Protein AF-A0A7S3IKQ3-F1 (afdb_monomer_lite)

Foldseek 3Di:
DVVLPDQPDDLVVLVVVVVVDVVDDDDDPVPSSVVSVVVVVVVVVLVVQLCVQCVVVVHPDRDPLSSLCSLQQDPVNVVCCVVDPVCSNPVNYPPVRGDPVNVVVVVVVVVVVVVVVCVPPDDPPD

Sequence (126 aa):
MEQFKQQKLPLARIKKIMKSDEEVRMISAEAPILFAKACEMFIAEITIKGYYNAEKNERKTLQRKDIATAIARTETYDFLIDTIPRSELLSHVPMETLTPYQNSLIQKSMKYEYTQDYEGQYPDYQ

Radius of gyration: 20.77 Å; chains: 1; bounding box: 74×26×51 Å

pLDDT: mean 84.31, std 14.9, range [42.91, 98.06]

Organism: NCBI:txid197538

Structure (mmCIF, N/CA/C/O backbone):
data_AF-A0A7S3IKQ3-F1
#
_entry.id   AF-A0A7S3IKQ3-F1
#
loop_
_atom_site.group_PDB
_atom_site.id
_atom_site.type_symbol
_atom_site.label_atom_id
_atom_site.label_alt_id
_atom_site.label_comp_id
_atom_site.label_asym_id
_atom_site.label_entity_id
_atom_site.label_seq_id
_atom_site.pdbx_PDB_ins_code
_atom_site.Cartn_x
_atom_site.Cartn_y
_atom_site.Cartn_z
_atom_site.occupancy
_atom_site.B_iso_or_equiv
_atom_site.auth_seq_id
_atom_site.auth_comp_id
_atom_site.auth_asym_id
_atom_site.auth_atom_id
_atom_site.pdbx_PDB_model_num
ATOM 1 N N . MET A 1 1 ? 29.442 -0.806 2.176 1.00 48.34 1 MET A N 1
ATOM 2 C CA . MET A 1 1 ? 28.964 -1.782 1.165 1.00 48.34 1 MET A CA 1
ATOM 3 C C . MET A 1 1 ? 28.427 -3.088 1.765 1.00 48.34 1 MET A C 1
ATOM 5 O O . MET A 1 1 ? 27.599 -3.716 1.124 1.00 48.34 1 MET A O 1
ATOM 9 N N . GLU A 1 2 ? 28.828 -3.499 2.975 1.00 52.19 2 GLU A N 1
ATOM 10 C CA . GLU A 1 2 ? 28.371 -4.756 3.613 1.00 52.19 2 GLU A CA 1
ATOM 11 C C . GLU A 1 2 ? 26.853 -4.825 3.888 1.00 52.19 2 GLU A C 1
ATOM 13 O O . GLU A 1 2 ? 26.260 -5.896 3.803 1.00 52.19 2 GLU A O 1
ATOM 18 N N . GLN A 1 3 ? 26.191 -3.686 4.117 1.00 56.44 3 GLN A N 1
ATOM 19 C CA . GLN A 1 3 ? 24.760 -3.628 4.454 1.00 56.44 3 GLN A CA 1
ATOM 20 C C . GLN A 1 3 ? 23.818 -4.040 3.303 1.00 56.44 3 GLN A C 1
ATOM 22 O O . GLN A 1 3 ? 22.649 -4.326 3.540 1.00 56.44 3 GLN A O 1
ATOM 27 N N . PHE A 1 4 ? 24.313 -4.110 2.061 1.00 57.56 4 PHE A N 1
ATOM 28 C CA . PHE A 1 4 ? 23.510 -4.506 0.897 1.00 57.56 4 PHE A CA 1
ATOM 29 C C . PHE A 1 4 ? 23.544 -6.009 0.600 1.00 57.56 4 PHE A C 1
ATOM 31 O O . PHE A 1 4 ? 22.743 -6.471 -0.212 1.00 57.56 4 PHE A O 1
ATOM 38 N N . LYS A 1 5 ? 24.428 -6.780 1.250 1.00 55.97 5 LYS A N 1
ATOM 39 C CA . LYS A 1 5 ? 24.574 -8.226 1.001 1.00 55.97 5 LYS A CA 1
ATOM 40 C C . LYS A 1 5 ? 23.432 -9.069 1.575 1.00 55.97 5 LYS A C 1
ATOM 42 O O . LYS A 1 5 ? 23.257 -10.204 1.147 1.00 55.97 5 LYS A O 1
ATOM 47 N N . GLN A 1 6 ? 22.642 -8.533 2.505 1.00 63.47 6 GLN A N 1
ATOM 48 C CA . GLN A 1 6 ? 21.577 -9.276 3.178 1.00 63.47 6 GLN A CA 1
ATOM 49 C C . GLN A 1 6 ? 20.203 -8.693 2.831 1.00 63.47 6 GLN A C 1
ATOM 51 O O . GLN A 1 6 ? 19.547 -8.036 3.635 1.00 63.47 6 GLN A O 1
ATOM 56 N N . GLN A 1 7 ? 19.771 -8.912 1.588 1.00 67.19 7 GLN A N 1
ATOM 57 C CA . GLN A 1 7 ? 18.420 -8.549 1.160 1.00 67.19 7 GLN A CA 1
ATOM 58 C C . GLN A 1 7 ? 17.435 -9.613 1.656 1.00 67.19 7 GLN A C 1
ATOM 60 O O . GLN A 1 7 ? 17.495 -10.762 1.224 1.00 67.19 7 GLN A O 1
ATOM 65 N N . LYS A 1 8 ? 16.519 -9.235 2.557 1.00 81.81 8 LYS A N 1
ATOM 66 C CA . LYS A 1 8 ? 15.456 -10.136 3.047 1.00 81.81 8 LYS A CA 1
ATOM 67 C C . LYS A 1 8 ? 14.446 -10.495 1.952 1.00 81.81 8 LYS A C 1
ATOM 69 O O . LYS A 1 8 ? 13.812 -11.543 2.023 1.00 81.81 8 LYS A O 1
ATOM 74 N N . LEU A 1 9 ? 14.291 -9.620 0.954 1.00 92.69 9 LEU A N 1
ATOM 75 C CA . LEU A 1 9 ? 13.366 -9.804 -0.160 1.00 92.69 9 LEU A CA 1
ATOM 76 C C . LEU A 1 9 ? 14.101 -10.292 -1.423 1.00 92.69 9 LEU A C 1
ATOM 78 O O . LEU A 1 9 ? 15.173 -9.780 -1.754 1.00 92.69 9 LEU A O 1
ATOM 82 N N . PRO A 1 10 ? 13.532 -11.258 -2.168 1.00 95.38 10 PRO A N 1
ATOM 83 C CA . PRO A 1 10 ? 14.184 -11.841 -3.336 1.00 95.38 10 PRO A CA 1
ATOM 84 C C . PRO A 1 10 ? 14.211 -10.872 -4.529 1.00 95.38 10 PRO A C 1
ATOM 86 O O . PRO A 1 10 ? 13.185 -10.623 -5.168 1.00 95.38 10 PRO A O 1
ATOM 89 N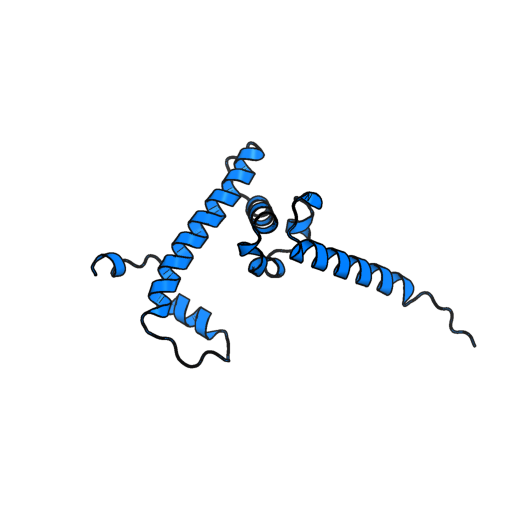 N . LEU A 1 11 ? 15.408 -10.400 -4.899 1.00 95.19 11 LEU A N 1
ATOM 90 C CA . LEU A 1 11 ? 15.614 -9.441 -6.000 1.00 95.19 11 LEU A CA 1
ATOM 91 C C . LEU A 1 11 ? 15.037 -9.918 -7.341 1.00 95.19 11 LEU A C 1
ATOM 93 O O . LEU A 1 11 ? 14.470 -9.128 -8.092 1.00 95.19 11 LEU A O 1
ATOM 97 N N . ALA A 1 12 ? 15.128 -11.219 -7.634 1.00 96.12 12 ALA A N 1
ATOM 98 C CA . ALA A 1 12 ? 14.566 -11.796 -8.856 1.00 96.12 12 ALA A CA 1
ATOM 99 C C . ALA A 1 12 ? 13.035 -11.644 -8.925 1.00 96.12 12 ALA A C 1
ATOM 101 O O . ALA A 1 12 ? 12.487 -11.383 -9.996 1.00 96.12 12 ALA A O 1
ATOM 102 N N . ARG A 1 13 ? 12.336 -11.761 -7.786 1.00 97.75 13 ARG A N 1
ATOM 103 C CA . ARG A 1 13 ? 10.880 -11.573 -7.722 1.00 97.75 13 ARG A CA 1
ATOM 104 C C . ARG A 1 13 ? 10.512 -10.102 -7.877 1.00 97.75 13 ARG A C 1
ATOM 106 O O . ARG A 1 13 ? 9.584 -9.813 -8.623 1.00 97.75 13 ARG A O 1
ATOM 113 N N . ILE A 1 14 ? 11.259 -9.204 -7.235 1.00 97.50 14 ILE A N 1
ATOM 114 C CA . ILE A 1 14 ? 11.087 -7.751 -7.384 1.00 97.50 14 ILE A CA 1
ATOM 115 C C . ILE A 1 14 ? 11.231 -7.369 -8.858 1.00 97.50 14 ILE A C 1
ATOM 117 O O . ILE A 1 14 ? 10.319 -6.789 -9.437 1.00 97.50 14 ILE A O 1
ATOM 121 N N . LYS A 1 15 ? 12.316 -7.807 -9.508 1.00 97.06 15 LYS A N 1
ATOM 122 C CA . LYS A 1 15 ? 12.541 -7.572 -10.939 1.00 97.06 15 LYS A CA 1
ATOM 123 C C . LYS A 1 15 ? 11.411 -8.138 -11.807 1.00 97.06 15 LYS A C 1
ATOM 125 O O . LYS A 1 15 ? 11.016 -7.489 -12.768 1.00 97.06 15 LYS A O 1
ATOM 130 N N . LYS A 1 16 ? 10.873 -9.319 -11.476 1.00 97.69 16 LYS A N 1
ATOM 131 C CA . LYS A 1 16 ? 9.735 -9.916 -12.197 1.00 97.69 16 LYS A CA 1
ATOM 132 C C . LYS A 1 16 ? 8.458 -9.079 -12.066 1.00 97.69 16 LYS A C 1
ATOM 134 O O . LYS A 1 16 ? 7.759 -8.928 -13.057 1.00 97.69 16 LYS A O 1
ATOM 139 N N . ILE A 1 17 ? 8.171 -8.531 -10.884 1.00 98.00 17 ILE A N 1
ATOM 140 C CA . ILE A 1 17 ? 7.023 -7.635 -10.669 1.00 98.00 17 ILE A CA 1
ATOM 141 C C . ILE A 1 17 ? 7.216 -6.336 -11.456 1.00 98.00 17 ILE A C 1
ATOM 143 O O . ILE A 1 17 ? 6.320 -5.942 -12.189 1.00 98.00 17 ILE A O 1
ATOM 147 N N . MET A 1 18 ? 8.405 -5.727 -11.404 1.00 97.94 18 MET A N 1
ATOM 148 C CA . MET A 1 18 ? 8.719 -4.533 -12.204 1.00 97.94 18 MET A CA 1
ATOM 149 C C . MET A 1 18 ? 8.549 -4.771 -13.716 1.00 97.94 18 MET A C 1
ATOM 151 O O . MET A 1 18 ? 8.205 -3.857 -14.446 1.00 97.94 18 MET A O 1
ATOM 155 N N . LYS A 1 19 ? 8.795 -6.000 -14.185 1.00 97.38 19 LYS A N 1
ATOM 156 C CA . LYS A 1 19 ? 8.629 -6.435 -15.581 1.00 97.38 19 LYS A CA 1
ATOM 157 C C . LYS A 1 19 ? 7.215 -6.876 -15.961 1.00 97.38 19 LYS A C 1
ATOM 159 O O . LYS A 1 19 ? 7.028 -7.319 -17.089 1.00 97.38 19 LYS A O 1
ATOM 164 N N . SER A 1 20 ? 6.261 -6.831 -15.032 1.00 97.19 20 SER A N 1
ATOM 165 C CA . SER A 1 20 ? 4.855 -7.103 -15.361 1.00 97.19 20 SER A CA 1
ATOM 166 C C . SER A 1 20 ? 4.222 -5.980 -16.181 1.00 97.19 20 SER A C 1
ATOM 168 O O . SER A 1 20 ? 3.247 -6.226 -16.878 1.00 97.19 20 SER A O 1
ATOM 170 N N . ASP A 1 21 ? 4.813 -4.788 -16.132 1.00 96.75 21 ASP A N 1
ATOM 171 C CA . ASP A 1 21 ? 4.506 -3.679 -17.021 1.00 96.75 21 ASP A CA 1
ATOM 172 C C . ASP A 1 21 ? 5.247 -3.861 -18.360 1.00 96.75 21 ASP A C 1
ATOM 174 O O . ASP A 1 21 ? 6.482 -3.957 -18.399 1.00 96.75 21 ASP A O 1
ATOM 178 N N . GLU A 1 22 ? 4.483 -3.938 -19.455 1.00 95.75 22 GLU A N 1
ATOM 179 C CA . GLU A 1 22 ? 4.984 -4.176 -20.814 1.00 95.75 22 GLU A CA 1
ATOM 180 C C . GLU A 1 22 ? 5.890 -3.044 -21.324 1.00 95.75 22 GLU A C 1
ATOM 182 O O . GLU A 1 22 ? 6.776 -3.281 -22.152 1.00 95.75 22 GLU A O 1
ATOM 187 N N . GLU A 1 23 ? 5.736 -1.826 -20.797 1.00 97.25 23 GLU A N 1
ATOM 188 C CA . GLU A 1 23 ? 6.544 -0.671 -21.195 1.00 97.25 23 GLU A CA 1
ATOM 189 C C . GLU A 1 23 ? 7.964 -0.720 -20.592 1.00 97.25 23 GLU A C 1
ATOM 191 O O . GLU A 1 23 ? 8.903 -0.086 -21.092 1.00 97.25 23 GLU A O 1
ATOM 196 N N . VAL A 1 24 ? 8.186 -1.544 -19.560 1.00 96.38 24 VAL A N 1
ATOM 197 C CA . VAL A 1 24 ? 9.473 -1.645 -18.861 1.00 96.38 24 VAL A CA 1
ATOM 198 C C . VAL A 1 24 ? 10.440 -2.571 -19.607 1.00 96.38 24 VAL A C 1
ATOM 200 O O . VAL A 1 24 ? 10.444 -3.795 -19.454 1.00 96.38 24 VAL A O 1
ATOM 203 N N . ARG A 1 25 ? 11.375 -1.994 -20.374 1.00 93.56 25 ARG A N 1
ATOM 204 C CA . ARG A 1 25 ? 12.358 -2.753 -21.185 1.00 93.56 25 ARG A CA 1
ATOM 205 C C . ARG A 1 25 ? 13.638 -3.161 -20.463 1.00 93.56 25 ARG A C 1
ATOM 207 O O . ARG A 1 25 ? 14.035 -4.322 -20.533 1.00 93.56 25 ARG A O 1
ATOM 214 N N . MET A 1 26 ? 14.302 -2.254 -19.761 1.00 96.31 26 MET A N 1
ATOM 215 C CA . MET A 1 26 ? 15.541 -2.550 -19.034 1.00 96.31 26 MET A CA 1
ATOM 216 C C . MET A 1 26 ? 15.421 -2.060 -17.599 1.00 96.31 26 MET A C 1
ATOM 218 O O . MET A 1 26 ? 14.752 -1.070 -17.331 1.00 96.31 26 MET A O 1
ATOM 222 N N . ILE A 1 27 ? 16.055 -2.778 -16.674 1.00 96.44 27 ILE A N 1
ATOM 223 C CA . ILE A 1 27 ? 16.058 -2.446 -15.249 1.00 96.44 27 ILE A CA 1
ATOM 224 C C . ILE A 1 27 ? 17.510 -2.468 -14.788 1.00 96.44 27 ILE A C 1
ATOM 226 O O . ILE A 1 27 ? 18.170 -3.504 -14.914 1.00 96.44 27 ILE A O 1
ATOM 230 N N . SER A 1 28 ? 17.988 -1.335 -14.267 1.00 97.56 28 SER A N 1
ATOM 231 C CA . SER A 1 28 ? 19.310 -1.229 -13.639 1.00 97.56 28 SER A CA 1
ATOM 232 C C . SER A 1 28 ? 19.448 -2.239 -12.498 1.00 97.56 28 SER A C 1
ATOM 234 O O . SER A 1 28 ? 18.482 -2.508 -11.785 1.00 97.56 28 SER A O 1
ATOM 236 N N . ALA A 1 29 ? 20.651 -2.777 -12.290 1.00 93.94 29 ALA A N 1
ATOM 237 C CA . ALA A 1 29 ? 20.924 -3.706 -11.194 1.00 93.94 29 ALA A CA 1
ATOM 238 C C . ALA A 1 29 ? 20.660 -3.087 -9.805 1.00 93.94 29 AL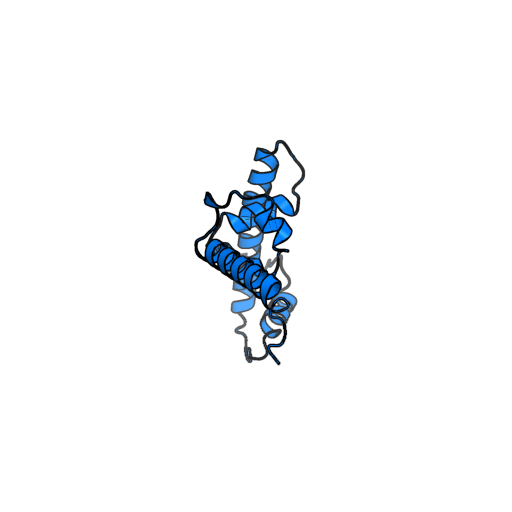A A C 1
ATOM 240 O O . ALA A 1 29 ? 20.312 -3.810 -8.873 1.00 93.94 29 ALA A O 1
ATOM 241 N N . GLU A 1 30 ? 20.767 -1.762 -9.680 1.00 95.19 30 GLU A N 1
ATOM 242 C CA . GLU A 1 30 ? 20.553 -1.031 -8.425 1.00 95.19 30 GLU A CA 1
ATOM 243 C C . GLU A 1 30 ? 19.068 -0.886 -8.065 1.00 95.19 30 GLU A C 1
ATOM 245 O O . GLU A 1 30 ? 18.714 -0.871 -6.886 1.00 95.19 30 GLU A O 1
ATOM 250 N N . ALA A 1 31 ? 18.173 -0.835 -9.058 1.00 96.75 31 ALA A N 1
ATOM 251 C CA . ALA A 1 31 ? 16.757 -0.569 -8.815 1.00 96.75 31 ALA A CA 1
ATOM 252 C C . ALA A 1 31 ? 16.071 -1.668 -7.971 1.00 96.75 31 ALA A C 1
ATOM 254 O O . ALA A 1 31 ? 15.424 -1.321 -6.983 1.00 96.75 31 ALA A O 1
ATOM 255 N N . PRO A 1 32 ? 16.247 -2.983 -8.238 1.00 96.25 32 PRO A N 1
ATOM 256 C CA . PRO A 1 32 ? 15.717 -4.030 -7.364 1.00 96.25 32 PRO A CA 1
ATOM 257 C C . PRO A 1 32 ? 16.260 -3.977 -5.929 1.00 96.25 32 PRO A C 1
ATOM 259 O O . PRO A 1 32 ? 15.546 -4.354 -5.003 1.00 96.25 32 PRO A O 1
ATOM 262 N N . ILE A 1 33 ? 17.500 -3.515 -5.734 1.00 94.69 33 ILE A N 1
ATOM 263 C CA . ILE A 1 33 ? 18.126 -3.390 -4.407 1.00 94.69 33 ILE A CA 1
ATOM 264 C C . ILE A 1 33 ? 17.453 -2.260 -3.619 1.00 94.69 33 ILE A C 1
ATOM 266 O O . ILE A 1 33 ? 17.094 -2.443 -2.457 1.00 94.69 33 ILE A O 1
ATOM 270 N N . LEU A 1 34 ? 17.223 -1.111 -4.264 1.00 96.06 34 LEU A N 1
ATOM 271 C CA . LEU A 1 34 ? 16.483 0.001 -3.665 1.00 96.06 34 LEU A CA 1
ATOM 272 C C . LEU A 1 34 ? 15.038 -0.393 -3.351 1.00 96.06 34 LEU A C 1
ATOM 274 O O . LEU A 1 34 ? 14.572 -0.145 -2.240 1.00 96.06 34 LEU A O 1
ATOM 278 N N . PHE A 1 35 ? 14.358 -1.077 -4.276 1.00 96.69 35 PHE A N 1
ATOM 279 C CA . PHE A 1 35 ? 13.004 -1.580 -4.041 1.00 96.69 35 PHE A CA 1
ATOM 280 C C . PHE A 1 35 ? 12.944 -2.570 -2.882 1.00 96.69 35 PHE A C 1
ATOM 282 O O . PHE A 1 35 ? 12.019 -2.492 -2.086 1.00 96.69 35 PHE A O 1
ATOM 289 N N . ALA A 1 36 ? 13.927 -3.460 -2.725 1.00 96.19 36 ALA A N 1
ATOM 290 C CA . ALA A 1 36 ? 13.954 -4.376 -1.587 1.00 96.19 36 ALA A CA 1
ATOM 291 C C . ALA A 1 36 ? 13.949 -3.616 -0.252 1.00 96.19 36 ALA A C 1
ATOM 293 O O . ALA A 1 36 ? 13.188 -3.967 0.655 1.00 96.19 36 ALA A O 1
ATOM 294 N N . LYS A 1 37 ? 14.733 -2.535 -0.147 1.00 94.56 37 LYS A N 1
ATOM 295 C CA . LYS A 1 37 ? 14.753 -1.708 1.063 1.00 94.56 37 LYS A CA 1
ATOM 296 C C . LYS A 1 37 ? 13.485 -0.870 1.228 1.00 94.56 37 LYS A C 1
ATOM 298 O O . LYS A 1 37 ? 12.946 -0.807 2.331 1.00 94.56 37 LYS A O 1
ATOM 303 N N . ALA A 1 38 ? 12.993 -0.271 0.146 1.00 96.12 38 ALA A N 1
ATOM 304 C CA . ALA A 1 38 ? 11.760 0.509 0.157 1.00 96.12 38 ALA A CA 1
ATOM 305 C C . ALA A 1 38 ? 10.555 -0.354 0.557 1.00 96.12 38 ALA A C 1
ATOM 307 O O . ALA A 1 38 ? 9.774 0.050 1.409 1.00 96.12 38 ALA A O 1
ATOM 308 N N . CYS A 1 39 ? 10.444 -1.575 0.026 1.00 96.75 39 CYS A N 1
ATOM 309 C CA . CYS A 1 39 ? 9.409 -2.530 0.407 1.00 96.75 39 CYS A CA 1
ATOM 310 C C . CYS A 1 39 ? 9.520 -2.947 1.879 1.00 96.75 39 CYS A C 1
ATOM 312 O O . CYS A 1 39 ? 8.493 -3.056 2.540 1.00 96.75 39 CYS A O 1
ATOM 314 N N . GLU A 1 40 ? 10.729 -3.149 2.420 1.00 95.44 40 GLU A N 1
ATOM 315 C CA . GLU A 1 40 ? 10.902 -3.418 3.857 1.00 95.44 40 GLU A CA 1
ATOM 316 C C . GLU A 1 40 ? 10.352 -2.262 4.709 1.00 95.44 40 GLU A C 1
ATOM 318 O O . GLU A 1 40 ? 9.598 -2.496 5.653 1.00 95.44 40 GLU A O 1
ATOM 323 N N . MET A 1 41 ? 10.691 -1.018 4.354 1.00 96.19 41 MET A N 1
ATOM 324 C CA . MET A 1 41 ? 10.218 0.175 5.065 1.00 96.19 41 MET A CA 1
ATOM 325 C C . MET A 1 41 ? 8.705 0.359 4.925 1.00 96.19 41 MET A C 1
ATOM 327 O O . MET A 1 41 ? 8.027 0.583 5.923 1.00 96.19 41 MET A O 1
ATOM 331 N N . PHE A 1 42 ? 8.175 0.194 3.715 1.00 97.19 42 PHE A N 1
ATOM 332 C CA . PHE A 1 42 ? 6.750 0.304 3.421 1.00 97.19 42 PHE A CA 1
ATOM 333 C C . PHE A 1 42 ? 5.926 -0.724 4.208 1.00 97.19 42 PHE A C 1
ATOM 335 O O . PHE A 1 42 ? 4.943 -0.359 4.848 1.00 97.19 42 PHE A O 1
ATOM 342 N N . ILE A 1 43 ? 6.355 -1.994 4.226 1.00 97.06 43 ILE A N 1
ATOM 343 C CA . ILE A 1 43 ? 5.683 -3.053 4.992 1.00 97.06 43 ILE A CA 1
ATOM 344 C C . ILE A 1 43 ? 5.698 -2.724 6.487 1.00 97.06 43 ILE A C 1
ATOM 346 O O . ILE A 1 43 ? 4.667 -2.863 7.144 1.00 97.06 43 ILE A O 1
ATOM 350 N N . ALA A 1 44 ? 6.831 -2.279 7.036 1.00 97.06 44 ALA A N 1
ATOM 351 C CA . ALA A 1 44 ? 6.916 -1.915 8.448 1.00 97.06 44 ALA A CA 1
ATOM 352 C C . ALA A 1 44 ? 5.978 -0.744 8.786 1.00 97.06 44 ALA A C 1
ATOM 354 O O . ALA A 1 44 ? 5.214 -0.826 9.746 1.00 97.06 44 ALA A O 1
ATOM 355 N N . GLU A 1 45 ? 5.989 0.313 7.973 1.00 97.56 45 GLU A N 1
ATOM 356 C CA . GLU A 1 45 ? 5.183 1.512 8.201 1.00 97.56 45 GLU A CA 1
ATOM 357 C C . GLU A 1 45 ? 3.678 1.215 8.149 1.00 97.56 45 GLU A C 1
ATOM 359 O O . GLU A 1 45 ? 2.954 1.527 9.101 1.00 97.56 45 GLU A O 1
ATOM 364 N N . ILE A 1 46 ? 3.200 0.560 7.082 1.00 96.88 46 ILE A N 1
ATOM 365 C CA . ILE A 1 46 ? 1.773 0.248 6.937 1.00 96.88 46 ILE A CA 1
ATOM 366 C C . ILE A 1 46 ? 1.302 -0.741 8.011 1.00 96.88 46 ILE A C 1
ATOM 368 O O . ILE A 1 46 ? 0.180 -0.625 8.503 1.00 96.88 46 ILE A O 1
ATOM 372 N N . THR A 1 47 ? 2.171 -1.665 8.440 1.00 98.00 47 THR A N 1
ATOM 373 C CA . THR A 1 47 ? 1.874 -2.599 9.536 1.00 98.00 47 THR A CA 1
ATOM 374 C C . THR A 1 47 ? 1.717 -1.862 10.861 1.00 98.00 47 THR A C 1
ATOM 376 O O . THR A 1 47 ? 0.758 -2.128 11.579 1.00 98.00 47 THR A O 1
ATOM 379 N N . ILE A 1 48 ? 2.602 -0.911 11.179 1.00 98.06 48 ILE A N 1
ATOM 380 C CA . ILE A 1 48 ? 2.514 -0.108 12.410 1.00 98.06 48 ILE A CA 1
ATOM 381 C C . ILE A 1 48 ? 1.243 0.752 12.401 1.00 98.06 48 ILE A C 1
ATOM 383 O O . ILE A 1 48 ? 0.487 0.740 13.372 1.00 98.06 48 ILE A O 1
ATOM 387 N N . LYS A 1 49 ? 0.956 1.448 11.293 1.00 96.69 49 LYS A N 1
ATOM 388 C CA . LYS A 1 49 ? -0.267 2.259 11.144 1.00 96.69 49 LYS A CA 1
ATOM 389 C C . LYS A 1 49 ? -1.539 1.410 11.239 1.00 96.69 49 LYS A C 1
ATOM 391 O O . LYS A 1 49 ? -2.511 1.826 11.865 1.00 96.69 49 LYS A O 1
ATOM 396 N N . GLY A 1 50 ? -1.537 0.220 10.639 1.00 96.38 50 GLY A N 1
ATOM 397 C CA . GLY A 1 50 ? -2.622 -0.748 10.780 1.00 96.38 50 GLY A CA 1
ATOM 398 C C . GLY A 1 50 ? -2.778 -1.217 12.222 1.00 96.38 50 GLY A C 1
ATOM 399 O O . GLY A 1 50 ? -3.871 -1.180 12.775 1.00 96.38 50 GLY A O 1
ATOM 400 N N . TYR A 1 51 ? -1.684 -1.599 12.875 1.00 97.88 51 TYR A N 1
ATOM 401 C CA . TYR A 1 51 ? -1.726 -2.087 14.249 1.00 97.88 51 TYR A CA 1
ATOM 402 C C . TYR A 1 51 ? -2.236 -1.024 15.229 1.00 97.88 51 TYR A C 1
ATOM 404 O O . TYR A 1 51 ? -3.058 -1.344 16.080 1.00 97.88 51 TYR A O 1
ATOM 412 N N . TYR A 1 52 ? -1.896 0.251 15.022 1.00 97.00 52 TYR A N 1
ATOM 413 C CA . TYR A 1 52 ? -2.484 1.363 15.773 1.00 97.00 52 TYR A CA 1
ATOM 414 C C . TYR A 1 52 ? -4.025 1.387 15.695 1.00 97.00 52 TYR A C 1
ATOM 416 O O . TYR A 1 52 ? -4.703 1.650 16.689 1.00 97.00 52 TYR A O 1
ATOM 424 N N . ASN A 1 53 ? -4.613 1.058 14.537 1.00 94.50 53 ASN A N 1
ATOM 425 C CA . ASN A 1 53 ? -6.070 0.934 14.410 1.00 94.50 53 ASN A CA 1
ATOM 426 C C . ASN A 1 53 ? -6.616 -0.305 15.138 1.00 94.50 53 ASN A C 1
ATOM 428 O O . ASN A 1 53 ? -7.718 -0.241 15.684 1.00 94.50 53 ASN A O 1
ATOM 432 N N . ALA A 1 54 ? -5.871 -1.413 15.180 1.00 96.56 54 ALA A N 1
ATOM 433 C CA . ALA A 1 54 ? -6.251 -2.578 15.977 1.00 96.56 54 ALA A CA 1
ATOM 434 C C . ALA A 1 54 ? -6.271 -2.234 17.476 1.00 96.56 54 ALA A C 1
ATOM 436 O O . ALA A 1 54 ? -7.278 -2.485 18.140 1.00 96.56 54 ALA A O 1
ATOM 437 N N . GLU A 1 55 ? -5.225 -1.565 17.972 1.00 97.38 55 GLU A N 1
ATOM 438 C CA . GLU A 1 55 ? -5.108 -1.121 19.366 1.00 97.38 55 GLU A CA 1
ATOM 439 C C . GLU A 1 55 ? -6.192 -0.114 19.756 1.00 97.38 55 GLU A C 1
ATOM 441 O O . GLU A 1 55 ? -6.801 -0.257 20.813 1.00 97.38 55 GLU A O 1
ATOM 446 N N . LYS A 1 56 ? -6.514 0.851 18.880 1.00 94.50 56 LYS A N 1
ATOM 447 C CA . LYS A 1 56 ? -7.620 1.804 19.095 1.00 94.50 56 LYS A CA 1
ATOM 448 C C . LYS A 1 56 ? -8.978 1.110 19.278 1.00 94.50 56 LYS A C 1
ATOM 450 O O . LYS A 1 56 ? -9.880 1.679 19.881 1.00 94.50 56 LYS A O 1
ATOM 455 N N . ASN A 1 57 ? -9.123 -0.103 18.750 1.00 94.06 57 ASN A N 1
ATOM 456 C CA . ASN A 1 57 ? -10.312 -0.941 18.890 1.00 94.06 57 ASN A CA 1
ATOM 457 C C . ASN A 1 57 ? -10.121 -2.066 19.924 1.00 94.06 57 ASN A C 1
ATOM 459 O O . ASN A 1 57 ? -10.804 -3.085 19.830 1.00 94.06 57 ASN A O 1
ATOM 463 N N . GLU A 1 58 ? -9.160 -1.924 20.842 1.00 97.00 58 GLU A N 1
ATOM 464 C CA . GLU A 1 58 ? -8.872 -2.870 21.931 1.00 97.00 58 GLU A CA 1
ATOM 465 C C . GLU A 1 58 ? -8.545 -4.298 21.455 1.00 97.00 58 GLU A C 1
ATOM 467 O O . GLU A 1 58 ? -8.731 -5.287 22.166 1.00 97.00 58 GLU A O 1
ATOM 472 N N . ARG A 1 59 ? -8.023 -4.432 20.231 1.00 97.56 59 ARG A N 1
ATOM 473 C CA . ARG A 1 59 ? -7.632 -5.717 19.642 1.00 97.56 59 ARG A CA 1
ATOM 474 C C . ARG A 1 59 ? -6.120 -5.848 19.570 1.00 97.56 59 ARG A C 1
ATOM 476 O O . ARG A 1 59 ? -5.419 -4.932 19.163 1.00 97.56 59 ARG A O 1
ATOM 483 N N . LYS A 1 60 ? -5.633 -7.056 19.864 1.00 97.31 60 LYS A N 1
ATOM 484 C CA . LYS A 1 60 ? -4.221 -7.454 19.691 1.00 97.31 60 LYS A CA 1
ATOM 485 C C . LYS A 1 60 ? -3.956 -8.204 18.382 1.00 97.31 60 LYS A C 1
ATOM 487 O O . LYS A 1 60 ? -2.823 -8.565 18.087 1.00 97.31 60 LYS A O 1
ATOM 492 N N . THR A 1 61 ? -5.004 -8.460 17.602 1.00 97.69 61 THR A N 1
ATOM 493 C CA . THR A 1 61 ? -4.919 -9.131 16.302 1.00 97.69 61 THR A CA 1
ATOM 494 C C . THR A 1 61 ? -5.161 -8.114 15.197 1.00 97.69 61 THR A C 1
ATOM 496 O O . THR A 1 61 ? -6.249 -7.536 15.114 1.00 97.69 61 THR A O 1
ATOM 499 N N . LEU A 1 62 ? -4.151 -7.924 14.348 1.00 97.62 62 LEU A N 1
ATOM 500 C CA . LEU A 1 62 ? -4.235 -7.099 13.148 1.00 97.62 62 LEU A CA 1
ATOM 501 C C . LEU A 1 62 ? -5.182 -7.748 12.130 1.00 97.62 62 LEU A C 1
ATOM 503 O O . LEU A 1 62 ? -5.039 -8.926 11.805 1.00 97.62 62 LEU A O 1
ATOM 507 N N . GLN A 1 63 ? -6.146 -6.983 11.625 1.00 94.38 63 GLN A N 1
ATOM 508 C CA . GLN A 1 63 ? -7.122 -7.430 10.634 1.00 94.38 63 GLN A CA 1
ATOM 509 C C . GLN A 1 63 ? -7.031 -6.591 9.359 1.00 94.38 63 GLN A C 1
ATOM 511 O O . GLN A 1 63 ? -6.532 -5.468 9.356 1.00 94.38 63 GLN A O 1
ATOM 516 N N . ARG A 1 64 ? -7.587 -7.109 8.260 1.00 91.50 64 ARG A N 1
ATOM 517 C CA . ARG A 1 64 ? -7.614 -6.409 6.966 1.00 91.50 64 ARG A CA 1
ATOM 518 C C . ARG A 1 64 ? -8.237 -5.008 7.056 1.00 91.50 64 ARG A C 1
ATOM 520 O O . ARG A 1 64 ? -7.673 -4.061 6.519 1.00 91.50 64 ARG A O 1
ATOM 527 N N . LYS A 1 65 ? -9.328 -4.858 7.818 1.00 90.50 65 LYS A N 1
ATOM 528 C CA . LYS A 1 65 ? -10.003 -3.567 8.052 1.00 90.50 65 LYS A CA 1
ATOM 529 C C . LYS A 1 65 ? -9.105 -2.503 8.693 1.00 90.50 65 LYS A C 1
ATOM 531 O O . LYS A 1 65 ? -9.293 -1.311 8.462 1.00 90.50 65 LYS A O 1
ATOM 536 N N . ASP A 1 66 ? -8.115 -2.920 9.478 1.00 93.31 66 ASP A N 1
ATOM 537 C CA . ASP A 1 66 ? -7.178 -2.004 10.127 1.00 93.31 66 ASP A CA 1
ATOM 538 C C . ASP A 1 66 ? -6.204 -1.396 9.117 1.00 93.31 66 ASP A C 1
ATOM 540 O O . ASP A 1 66 ? -5.894 -0.205 9.184 1.00 93.31 66 ASP A O 1
ATOM 544 N N . ILE A 1 67 ? -5.774 -2.211 8.149 1.00 93.88 67 ILE A N 1
ATOM 545 C CA . ILE A 1 67 ? -4.960 -1.778 7.012 1.00 93.88 67 ILE A CA 1
ATOM 546 C C . ILE A 1 67 ? -5.786 -0.891 6.080 1.00 93.88 67 ILE A C 1
ATOM 548 O O . ILE A 1 67 ? -5.318 0.179 5.707 1.00 93.88 67 ILE A O 1
ATOM 552 N N . ALA A 1 68 ? -7.031 -1.271 5.776 1.00 91.44 68 ALA A N 1
ATOM 553 C CA . ALA A 1 68 ? -7.942 -0.443 4.981 1.00 91.44 68 ALA A CA 1
ATOM 554 C C . ALA A 1 68 ? -8.128 0.953 5.608 1.00 91.44 68 ALA A C 1
ATOM 556 O O . ALA A 1 68 ? -7.992 1.967 4.929 1.00 91.44 68 ALA A O 1
ATOM 557 N N . THR A 1 69 ? -8.316 1.014 6.929 1.00 90.00 69 THR A N 1
ATOM 558 C CA . THR A 1 69 ? -8.406 2.278 7.680 1.00 90.00 69 THR A CA 1
ATOM 559 C C . THR A 1 69 ? -7.100 3.082 7.623 1.00 90.00 69 THR A C 1
ATOM 561 O O . THR A 1 69 ? -7.128 4.307 7.519 1.00 90.00 69 THR A O 1
ATOM 564 N N . ALA A 1 70 ? -5.939 2.423 7.700 1.00 92.56 70 ALA A N 1
ATOM 565 C CA . ALA A 1 70 ? -4.638 3.088 7.610 1.00 92.56 70 ALA A CA 1
ATOM 566 C C . ALA A 1 70 ? -4.378 3.692 6.220 1.00 92.56 70 ALA A C 1
ATOM 568 O O . ALA A 1 70 ? -3.839 4.797 6.136 1.00 92.56 70 ALA A O 1
ATOM 569 N N . ILE A 1 71 ? -4.787 2.984 5.161 1.00 91.69 71 ILE A N 1
ATOM 570 C CA . ILE A 1 71 ? -4.743 3.449 3.768 1.00 91.69 71 ILE A CA 1
ATOM 571 C C . ILE A 1 71 ? -5.646 4.664 3.598 1.00 91.69 71 ILE A C 1
ATOM 573 O O . ILE A 1 71 ? -5.176 5.711 3.173 1.00 91.69 71 ILE A O 1
ATOM 577 N N . ALA A 1 72 ? -6.905 4.563 4.029 1.00 88.25 72 ALA A N 1
ATOM 578 C CA . ALA A 1 72 ? -7.868 5.649 3.890 1.00 88.25 72 ALA A CA 1
ATOM 579 C C . ALA A 1 72 ? -7.396 6.961 4.549 1.00 88.25 72 ALA A C 1
ATOM 581 O O . ALA A 1 72 ? -7.603 8.042 4.015 1.00 88.25 72 ALA A O 1
ATOM 582 N N . ARG A 1 73 ? -6.696 6.869 5.687 1.00 87.69 73 ARG A N 1
ATOM 583 C CA . ARG A 1 73 ? -6.195 8.035 6.435 1.00 87.69 73 ARG A CA 1
ATOM 584 C C . ARG A 1 73 ? -4.840 8.575 5.965 1.00 87.69 73 ARG A C 1
ATOM 586 O O . ARG A 1 73 ? -4.349 9.534 6.556 1.00 87.69 73 ARG A O 1
ATOM 593 N N . THR A 1 74 ? -4.192 7.947 4.984 1.00 90.31 74 THR A N 1
ATOM 594 C CA . THR A 1 74 ? -2.834 8.311 4.556 1.00 90.31 74 THR A CA 1
ATOM 595 C C . THR A 1 74 ? -2.815 8.580 3.054 1.00 90.31 74 THR A C 1
ATOM 597 O O . THR A 1 74 ? -2.816 7.647 2.263 1.00 90.31 74 THR A O 1
ATOM 600 N N . GLU A 1 75 ? -2.715 9.850 2.659 1.00 90.94 75 GLU A N 1
ATOM 601 C CA . GLU A 1 75 ? -2.727 10.280 1.247 1.00 90.94 75 GLU A CA 1
ATOM 602 C C . GLU A 1 75 ? -1.666 9.589 0.379 1.00 90.94 75 GLU A C 1
ATOM 604 O O . GLU A 1 75 ? -1.940 9.175 -0.744 1.00 90.94 75 GLU A O 1
ATOM 609 N N . THR A 1 76 ? -0.464 9.357 0.913 1.00 93.44 76 THR A N 1
ATOM 610 C CA . THR A 1 76 ? 0.608 8.661 0.181 1.00 93.44 76 THR A CA 1
ATOM 611 C C . THR A 1 76 ? 0.285 7.196 -0.142 1.00 93.44 76 THR A C 1
ATOM 613 O O . THR A 1 76 ? 1.011 6.573 -0.915 1.00 93.44 76 THR A O 1
ATOM 616 N N . TYR A 1 77 ? -0.789 6.636 0.424 1.00 93.56 77 TYR A N 1
ATOM 617 C CA . TYR A 1 77 ? -1.270 5.278 0.167 1.00 93.56 77 TYR A CA 1
ATOM 618 C C . TYR A 1 77 ? -2.454 5.223 -0.808 1.00 93.56 77 TYR A C 1
ATOM 620 O O . TYR A 1 77 ? -2.960 4.131 -1.066 1.00 93.56 77 TYR A O 1
ATOM 628 N N . ASP A 1 78 ? -2.856 6.344 -1.417 1.00 90.50 78 ASP A N 1
ATOM 629 C CA . ASP A 1 78 ? -3.980 6.385 -2.364 1.00 90.50 78 ASP A CA 1
ATOM 630 C C . ASP A 1 78 ? -3.776 5.472 -3.590 1.00 90.50 78 ASP A C 1
ATOM 632 O O . ASP A 1 78 ? -4.743 4.967 -4.158 1.00 90.50 78 ASP A O 1
ATOM 636 N N . PHE A 1 79 ? -2.528 5.130 -3.932 1.00 92.81 79 PHE A N 1
ATOM 637 C CA . PHE A 1 79 ? -2.219 4.139 -4.973 1.00 92.81 79 PHE A CA 1
ATOM 638 C C . PHE A 1 79 ? -2.758 2.720 -4.677 1.00 92.81 79 PHE A C 1
ATOM 640 O O . PHE A 1 79 ? -2.762 1.869 -5.563 1.00 92.81 79 PHE A O 1
ATOM 647 N N . LEU A 1 80 ? -3.204 2.443 -3.444 1.00 92.00 80 LEU A N 1
ATOM 648 C CA . LEU A 1 80 ? -3.743 1.146 -3.017 1.00 92.00 80 LEU A CA 1
ATOM 649 C C . LEU A 1 80 ? -5.272 1.066 -3.075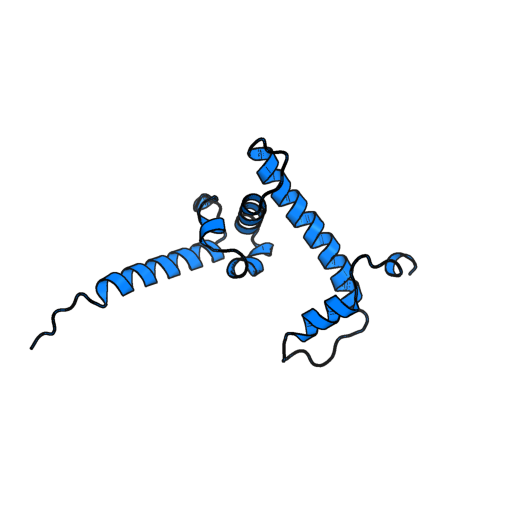 1.00 92.00 80 LEU A C 1
ATOM 651 O O . LEU A 1 80 ? -5.822 -0.011 -2.831 1.00 92.00 80 LEU A O 1
ATOM 655 N N . ILE A 1 81 ? -5.968 2.165 -3.379 1.00 86.19 81 ILE A N 1
ATOM 656 C CA . ILE A 1 81 ? -7.437 2.228 -3.324 1.00 86.19 81 ILE A CA 1
ATOM 657 C C . ILE A 1 81 ? -8.081 1.183 -4.233 1.00 86.19 81 ILE A C 1
ATOM 659 O O . ILE A 1 81 ? -9.023 0.515 -3.822 1.00 86.19 81 ILE A O 1
ATOM 663 N N . ASP A 1 82 ? -7.539 0.975 -5.431 1.00 85.06 82 ASP A N 1
ATOM 664 C CA . ASP A 1 82 ? -8.096 0.007 -6.380 1.00 85.06 82 ASP A CA 1
ATOM 665 C C . ASP A 1 82 ? -7.703 -1.450 -6.066 1.00 85.06 82 ASP A C 1
ATOM 667 O O . ASP A 1 82 ? -8.228 -2.384 -6.667 1.00 85.06 82 ASP A O 1
ATOM 671 N N . THR A 1 83 ? -6.807 -1.673 -5.097 1.00 88.19 83 THR A N 1
ATOM 672 C CA . THR A 1 83 ? -6.407 -3.019 -4.639 1.00 88.19 83 THR A CA 1
ATOM 673 C C . THR A 1 83 ? -7.251 -3.506 -3.454 1.00 88.19 83 THR A C 1
ATOM 675 O O . THR A 1 83 ? -7.372 -4.713 -3.222 1.00 88.19 83 THR A O 1
ATOM 678 N N . ILE A 1 84 ? -7.847 -2.591 -2.684 1.00 81.19 84 ILE A N 1
ATOM 679 C CA . ILE A 1 84 ? -8.692 -2.917 -1.531 1.00 81.19 84 ILE A CA 1
ATOM 680 C C . ILE A 1 84 ? -10.166 -2.759 -1.928 1.00 81.19 84 ILE A C 1
ATOM 682 O O . ILE A 1 84 ? -10.532 -1.736 -2.502 1.00 81.19 84 ILE A O 1
ATOM 686 N N . PRO A 1 85 ? -11.049 -3.731 -1.623 1.00 78.00 85 PRO A N 1
ATOM 687 C CA . PRO A 1 85 ? -12.474 -3.588 -1.882 1.00 78.00 85 PRO A CA 1
ATOM 688 C C . PRO A 1 85 ? -13.007 -2.288 -1.279 1.00 78.00 85 PRO A C 1
ATOM 690 O O . PRO A 1 85 ? -12.827 -2.028 -0.088 1.00 78.00 85 PRO A O 1
ATOM 693 N N . ARG A 1 86 ? -13.694 -1.484 -2.096 1.00 71.00 86 ARG A N 1
ATOM 694 C CA . ARG A 1 86 ? -14.226 -0.177 -1.678 1.00 71.00 86 ARG A CA 1
ATOM 695 C C . ARG A 1 86 ? -15.154 -0.296 -0.472 1.00 71.00 86 ARG A C 1
ATOM 697 O O . ARG A 1 86 ? -15.112 0.557 0.403 1.00 71.00 86 ARG A O 1
ATOM 704 N N . SER A 1 87 ? -15.915 -1.385 -0.373 1.00 71.62 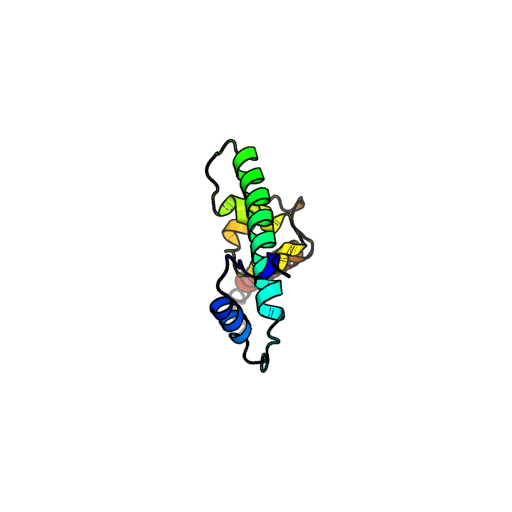87 SER A N 1
ATOM 705 C CA . SER A 1 87 ? -16.747 -1.677 0.797 1.00 71.62 87 SER A CA 1
ATOM 706 C C . SER A 1 87 ? -15.950 -1.691 2.105 1.00 71.62 87 SER A C 1
ATOM 708 O O . SER A 1 87 ? -16.431 -1.144 3.085 1.00 71.62 87 SER A O 1
ATOM 710 N N . GLU A 1 88 ? -14.728 -2.234 2.118 1.00 72.06 88 GLU A N 1
ATOM 711 C CA . GLU A 1 88 ? -13.864 -2.286 3.308 1.00 72.06 88 GLU A CA 1
ATOM 712 C C . GLU A 1 88 ? -13.179 -0.943 3.615 1.00 72.06 88 GLU A C 1
ATOM 714 O O . GLU A 1 88 ? -12.851 -0.670 4.771 1.00 72.06 88 GLU A O 1
ATOM 719 N N . LEU A 1 89 ? -12.954 -0.104 2.596 1.00 70.06 89 LEU A N 1
ATOM 720 C CA . LEU A 1 89 ? -12.410 1.250 2.764 1.00 70.06 89 LEU A CA 1
ATOM 721 C C . LEU A 1 89 ? -13.464 2.212 3.331 1.00 70.06 89 LEU A C 1
ATOM 723 O O . LEU A 1 89 ? -13.163 3.006 4.219 1.00 70.06 89 LEU A O 1
ATOM 727 N N . LEU A 1 90 ? -14.699 2.123 2.832 1.00 68.12 90 LEU A N 1
ATOM 728 C CA . LEU A 1 90 ? -15.777 3.071 3.125 1.00 68.12 90 LEU A CA 1
ATOM 729 C C . LEU A 1 90 ? -16.581 2.721 4.385 1.00 68.12 90 LEU A C 1
ATOM 731 O O . LEU A 1 90 ? -17.167 3.607 4.998 1.00 68.12 90 LEU A O 1
ATOM 735 N N . SER A 1 91 ? -16.603 1.455 4.818 1.00 67.12 91 SER A N 1
ATOM 736 C CA . SER A 1 91 ? -17.399 1.022 5.979 1.00 67.12 91 SER A CA 1
ATOM 737 C C . SER A 1 91 ? -16.816 1.415 7.338 1.00 67.12 91 SER A C 1
ATOM 739 O O . SER A 1 91 ? -17.483 1.268 8.363 1.00 67.12 91 SER A O 1
ATOM 741 N N . HIS A 1 92 ? -15.553 1.838 7.388 1.00 63.06 92 HIS A N 1
ATOM 742 C CA . HIS A 1 92 ? -14.799 1.958 8.644 1.00 63.06 92 HIS A CA 1
ATOM 743 C C . HIS A 1 92 ? -14.193 3.342 8.882 1.00 63.06 92 HIS A C 1
ATOM 745 O O . HIS A 1 92 ? -13.534 3.563 9.902 1.00 63.06 92 HIS A O 1
ATOM 751 N N . VAL A 1 93 ? -14.415 4.275 7.958 1.00 69.12 93 VAL A N 1
ATOM 752 C CA . VAL A 1 93 ? -13.740 5.569 7.935 1.00 69.12 93 VAL A CA 1
ATOM 753 C C . VAL A 1 93 ? -14.796 6.658 7.761 1.00 69.12 93 VAL A C 1
ATOM 755 O O . VAL A 1 93 ? -15.486 6.662 6.744 1.00 69.12 93 VAL A O 1
ATOM 758 N N . PRO A 1 94 ? -14.968 7.568 8.739 1.00 71.25 94 PRO A N 1
ATOM 759 C CA . PRO A 1 94 ? -15.844 8.721 8.568 1.00 71.25 94 PRO A CA 1
ATOM 760 C C . PRO A 1 94 ? -15.435 9.509 7.322 1.00 71.25 94 PRO A C 1
ATOM 762 O O . PRO A 1 94 ? -14.240 9.741 7.120 1.00 71.25 94 PRO A O 1
ATOM 765 N N . MET A 1 95 ? -16.412 9.954 6.527 1.00 67.94 95 MET A N 1
ATOM 766 C CA . MET A 1 95 ? -16.186 10.708 5.281 1.00 67.94 95 MET A CA 1
ATOM 767 C C . MET A 1 95 ? -15.265 11.924 5.476 1.00 67.94 95 MET A C 1
ATOM 769 O O . MET A 1 95 ? -14.462 12.256 4.611 1.00 67.94 95 MET A O 1
ATOM 773 N N . GLU A 1 96 ? -15.324 12.540 6.656 1.00 70.38 96 GLU A N 1
ATOM 774 C CA . GLU A 1 96 ? -14.490 13.672 7.085 1.00 70.38 96 GLU A CA 1
ATOM 775 C C . GLU A 1 96 ? -12.987 13.357 7.128 1.00 70.38 96 GLU A C 1
ATOM 777 O O . GLU A 1 96 ? -12.159 14.262 7.102 1.00 70.38 96 GLU A O 1
ATOM 782 N N . THR A 1 97 ? -12.627 12.076 7.223 1.00 75.25 97 THR A N 1
ATOM 783 C CA . THR A 1 97 ? -11.238 11.614 7.357 1.00 75.25 97 THR A CA 1
ATOM 784 C C . THR A 1 97 ? -10.662 11.042 6.064 1.00 75.25 97 THR A C 1
ATOM 786 O O . THR A 1 97 ? -9.532 10.557 6.068 1.00 75.25 97 THR A O 1
ATOM 789 N N . LEU A 1 98 ? -11.431 11.100 4.973 1.00 78.94 98 LEU A N 1
ATOM 790 C CA . LEU A 1 98 ? -11.009 10.656 3.651 1.00 78.94 98 LEU A CA 1
ATOM 791 C C . LEU A 1 98 ? -10.164 11.714 2.943 1.00 78.94 98 LEU A C 1
ATOM 793 O O . LEU A 1 98 ? -10.380 12.920 3.095 1.00 78.94 98 LEU A O 1
ATOM 797 N N . THR A 1 99 ? -9.240 11.259 2.102 1.00 82.81 99 THR A N 1
ATOM 798 C CA . THR A 1 99 ? -8.428 12.152 1.266 1.00 82.81 99 THR A CA 1
ATOM 799 C C . THR A 1 99 ? -9.301 12.844 0.206 1.00 82.81 99 THR A C 1
ATOM 801 O O . THR A 1 99 ? -10.372 12.339 -0.158 1.00 82.81 99 THR A O 1
ATOM 804 N N . PRO A 1 100 ? -8.882 14.000 -0.344 1.00 85.25 100 PRO A N 1
ATOM 805 C CA . PRO A 1 100 ? -9.609 14.655 -1.434 1.00 85.25 100 PRO A CA 1
ATOM 806 C C . PRO A 1 100 ? -9.840 13.734 -2.642 1.00 85.25 100 PRO A C 1
ATOM 808 O O . PRO A 1 100 ? -10.921 13.742 -3.235 1.00 85.25 100 PRO A O 1
ATOM 811 N N . TYR A 1 101 ? -8.854 12.892 -2.971 1.00 83.94 101 TYR A N 1
ATOM 812 C CA . TYR A 1 101 ? -8.967 11.912 -4.047 1.00 83.94 101 TYR A CA 1
ATOM 813 C C . TYR A 1 101 ? -10.036 10.855 -3.741 1.00 83.94 101 TYR A C 1
ATOM 815 O O . TYR A 1 101 ? -10.937 10.648 -4.557 1.00 83.94 101 TYR A O 1
ATOM 823 N N . GLN A 1 102 ? -10.018 10.260 -2.546 1.00 82.62 102 GLN A N 1
ATOM 824 C CA . GLN A 1 102 ? -11.033 9.292 -2.111 1.00 82.62 102 GLN A CA 1
ATOM 825 C C . GLN A 1 102 ? -12.447 9.888 -2.137 1.00 82.62 102 GLN A C 1
ATOM 827 O O . GLN A 1 102 ? -13.371 9.269 -2.666 1.00 82.62 102 GLN A O 1
ATOM 832 N N . ASN A 1 103 ? -12.606 11.121 -1.650 1.00 83.12 103 ASN A N 1
ATOM 833 C CA . ASN A 1 103 ? -13.877 11.841 -1.703 1.00 83.12 103 ASN A CA 1
ATOM 834 C C . ASN A 1 103 ? -14.375 12.028 -3.144 1.00 83.12 103 ASN A C 1
ATOM 836 O O . ASN A 1 103 ? -15.549 11.780 -3.429 1.00 83.12 103 ASN A O 1
ATOM 840 N N . SER A 1 104 ? -13.488 12.398 -4.074 1.00 84.62 104 SER A N 1
ATOM 841 C CA . SER A 1 104 ? -13.844 12.541 -5.492 1.00 84.62 104 SER A CA 1
ATOM 842 C C . SER A 1 104 ? -14.321 11.222 -6.116 1.00 84.62 104 SER A C 1
ATOM 844 O O . SER A 1 104 ? -15.271 11.212 -6.902 1.00 84.62 104 SER A O 1
ATOM 846 N N . LEU A 1 105 ? -13.715 10.093 -5.727 1.00 81.25 105 LEU A N 1
ATOM 847 C CA . LEU A 1 105 ? -14.089 8.768 -6.218 1.00 81.25 105 LEU A CA 1
ATOM 848 C C . LEU A 1 105 ? -15.482 8.346 -5.740 1.00 81.25 105 LEU A C 1
ATOM 850 O O . LEU A 1 105 ? -16.233 7.765 -6.523 1.00 81.25 105 LEU A O 1
ATOM 854 N N . ILE A 1 106 ? -15.833 8.654 -4.490 1.00 78.88 106 ILE A N 1
ATOM 855 C CA . ILE A 1 106 ? -17.150 8.347 -3.910 1.00 78.88 106 ILE A CA 1
ATOM 856 C C . ILE A 1 106 ? -18.237 9.216 -4.539 1.00 78.88 106 ILE A C 1
ATOM 858 O O . ILE A 1 106 ? -19.295 8.721 -4.918 1.00 78.88 106 ILE A O 1
ATOM 862 N N . GLN A 1 107 ? -17.980 10.516 -4.704 1.00 80.81 107 GLN A N 1
ATOM 863 C CA . GLN A 1 107 ? -18.931 11.399 -5.383 1.00 80.81 107 GLN A CA 1
ATOM 864 C C . GLN A 1 107 ? -19.186 10.941 -6.820 1.00 80.81 107 GLN A C 1
ATOM 866 O O . GLN A 1 107 ? -20.326 10.940 -7.285 1.00 80.81 107 GLN A O 1
ATOM 871 N N . LYS A 1 108 ? -18.130 10.504 -7.516 1.00 82.69 108 LYS A N 1
ATOM 872 C CA . LYS A 1 108 ? -18.242 9.947 -8.860 1.00 82.69 108 LYS A CA 1
ATOM 873 C C . LYS A 1 108 ? -19.076 8.659 -8.868 1.00 82.69 108 LYS A C 1
ATOM 875 O O . LYS A 1 108 ? -19.936 8.541 -9.735 1.00 82.69 108 LYS A O 1
ATOM 880 N N . SER A 1 109 ? -18.880 7.733 -7.921 1.00 77.44 109 SER A N 1
ATOM 881 C CA . SER A 1 109 ? -19.678 6.496 -7.854 1.00 77.44 109 SER A CA 1
ATOM 882 C C . SER A 1 109 ? -21.152 6.758 -7.546 1.00 77.44 109 SER A C 1
ATOM 884 O O . SER A 1 109 ? -21.999 6.234 -8.259 1.00 77.44 109 SER A O 1
ATOM 886 N N . MET A 1 110 ? -21.466 7.636 -6.585 1.00 79.31 110 MET A N 1
ATOM 887 C CA . MET A 1 110 ? -22.861 7.993 -6.283 1.00 79.31 110 MET A CA 1
ATOM 888 C C . MET A 1 110 ? -23.557 8.669 -7.468 1.00 79.31 110 MET A C 1
ATOM 890 O O . MET A 1 110 ? -24.736 8.433 -7.713 1.00 79.31 110 MET A O 1
ATOM 894 N N . LYS A 1 111 ? -22.832 9.497 -8.236 1.00 78.88 111 LYS A N 1
ATOM 895 C CA . LYS A 1 111 ? -23.374 10.098 -9.460 1.00 78.88 111 LYS A CA 1
ATOM 896 C C . LYS A 1 111 ? -23.716 9.034 -10.508 1.00 78.88 111 LYS A C 1
ATOM 898 O O . LYS A 1 111 ? -24.743 9.175 -11.162 1.00 78.88 111 LYS A O 1
ATOM 903 N N . TYR A 1 112 ? -22.882 8.002 -10.664 1.00 70.25 112 TYR A N 1
ATOM 904 C CA . TYR A 1 112 ? -23.157 6.898 -11.591 1.00 70.25 112 TYR A CA 1
ATOM 905 C C . TYR A 1 112 ? -24.341 6.032 -11.150 1.00 70.25 112 TYR A C 1
ATOM 907 O O . TYR A 1 112 ? -25.181 5.719 -11.991 1.00 70.25 112 TYR A O 1
ATOM 915 N N . GLU A 1 113 ? -24.430 5.683 -9.862 1.00 73.56 113 GLU A N 1
ATOM 916 C CA . GLU A 1 113 ? -25.574 4.938 -9.308 1.00 73.56 113 GLU A CA 1
ATOM 917 C C . GLU A 1 113 ? -26.875 5.716 -9.520 1.00 73.56 113 GLU A C 1
ATOM 919 O O . GLU A 1 113 ? -27.804 5.189 -10.124 1.00 73.56 113 GLU A O 1
ATOM 924 N N . TYR A 1 114 ? -26.887 7.011 -9.174 1.00 70.75 114 TYR A N 1
ATOM 925 C CA . TYR A 1 114 ? -28.031 7.881 -9.436 1.00 70.75 114 TYR A CA 1
ATOM 926 C C . TYR A 1 114 ? -28.433 7.841 -10.913 1.00 70.75 114 TYR A C 1
ATOM 928 O O . TYR A 1 114 ? -29.595 7.621 -11.209 1.00 70.75 114 TYR A O 1
ATOM 936 N N . THR A 1 115 ? -27.506 8.003 -11.863 1.00 65.38 115 THR A N 1
ATOM 937 C CA . THR A 1 115 ? -27.868 7.995 -13.293 1.00 65.38 115 THR A CA 1
ATOM 938 C C . THR A 1 115 ? -28.415 6.655 -13.794 1.00 65.38 115 THR A C 1
ATOM 940 O O . THR A 1 115 ? -29.331 6.667 -14.612 1.00 65.38 115 THR A O 1
ATOM 943 N N . GLN A 1 116 ? -27.915 5.517 -13.300 1.00 61.81 116 GLN A N 1
ATOM 944 C CA . GLN A 1 116 ? -28.395 4.194 -13.723 1.00 61.81 116 GLN A CA 1
ATOM 945 C C . GLN A 1 116 ? -29.830 3.915 -13.270 1.00 61.81 116 GLN A C 1
ATOM 947 O O . GLN A 1 116 ? -30.592 3.299 -14.015 1.00 61.81 116 GLN A O 1
ATOM 952 N N . ASP A 1 117 ? -30.225 4.420 -12.101 1.00 64.25 117 ASP A N 1
ATOM 953 C CA . ASP A 1 117 ? -31.586 4.249 -11.583 1.00 64.25 117 ASP A CA 1
ATOM 954 C C . ASP A 1 117 ? -32.645 4.962 -12.451 1.00 64.25 117 ASP A C 1
ATOM 956 O O . ASP A 1 117 ? -33.804 4.540 -12.486 1.00 64.25 117 ASP A O 1
ATOM 960 N N . TYR A 1 118 ? -32.258 6.009 -13.197 1.00 62.38 118 TYR A N 1
ATOM 961 C CA . TYR A 1 118 ? -33.162 6.763 -14.081 1.00 62.38 118 TYR A CA 1
ATOM 962 C C . TYR A 1 118 ? -33.011 6.436 -15.575 1.00 62.38 118 TYR A C 1
ATOM 964 O O . TYR A 1 118 ? -33.902 6.780 -16.352 1.00 62.38 118 TYR A O 1
ATOM 972 N N . GLU A 1 119 ? -31.948 5.746 -16.007 1.00 60.22 119 GLU A N 1
ATOM 973 C CA . GLU A 1 119 ? -31.762 5.356 -17.419 1.00 60.22 119 GLU A CA 1
ATOM 974 C C . GLU A 1 119 ? -32.804 4.331 -17.920 1.00 60.22 119 GLU A C 1
ATOM 976 O O . GLU A 1 119 ? -32.966 4.169 -19.126 1.00 60.22 119 GLU A O 1
ATOM 981 N N . GLY A 1 120 ? -33.571 3.694 -17.026 1.00 56.12 120 GLY A N 1
ATOM 982 C CA . GLY A 1 120 ? -34.689 2.802 -17.373 1.00 56.12 120 GLY A CA 1
ATOM 983 C C . GLY A 1 120 ? -36.097 3.383 -17.170 1.00 56.12 120 GLY A C 1
ATOM 984 O O . GLY A 1 120 ? -37.069 2.645 -17.316 1.00 56.12 120 GLY A O 1
ATOM 985 N N . GLN A 1 121 ? -36.236 4.660 -16.786 1.00 50.94 121 GLN A N 1
ATOM 986 C CA . GLN A 1 121 ? -37.520 5.241 -16.346 1.00 50.94 121 GLN A CA 1
ATOM 987 C C . GLN A 1 121 ? -38.213 6.173 -17.349 1.00 50.94 121 GLN A C 1
ATOM 989 O O . GLN A 1 121 ? -39.276 6.712 -17.034 1.00 50.94 121 GLN A O 1
ATOM 994 N N . TYR A 1 122 ? -37.682 6.351 -18.560 1.00 53.06 122 TYR A N 1
ATOM 995 C CA . TYR A 1 122 ? -38.416 7.076 -19.597 1.00 53.06 122 TYR A CA 1
ATOM 996 C C . TYR A 1 122 ? -39.403 6.131 -20.294 1.00 53.06 122 TYR A C 1
ATOM 998 O O . TYR A 1 122 ? -38.959 5.178 -20.933 1.00 53.06 122 TYR A O 1
ATOM 1006 N N . PRO A 1 123 ? -40.728 6.359 -20.204 1.00 51.59 123 PRO A N 1
ATOM 1007 C CA . PRO A 1 123 ? -41.643 5.713 -21.129 1.00 51.59 123 PRO A CA 1
ATOM 1008 C C . PRO A 1 123 ? -41.281 6.179 -22.543 1.00 51.59 123 PRO A C 1
ATOM 1010 O O . PRO A 1 123 ? -41.090 7.378 -22.764 1.00 51.59 123 PRO A O 1
ATOM 1013 N N . ASP A 1 124 ? -41.164 5.240 -23.483 1.00 50.31 124 ASP A N 1
ATOM 1014 C CA . ASP A 1 124 ? -41.066 5.561 -24.905 1.00 50.31 124 ASP A CA 1
ATOM 1015 C C . ASP A 1 124 ? -42.251 6.464 -25.269 1.00 50.31 124 ASP A C 1
ATOM 1017 O O . ASP A 1 124 ? -43.408 6.035 -25.256 1.00 50.31 124 ASP A O 1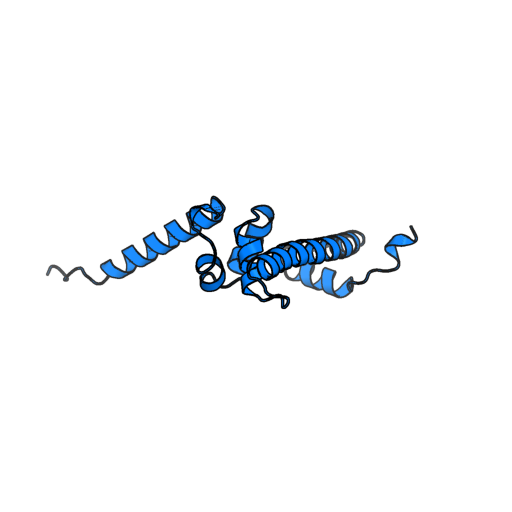
ATOM 1021 N N . TYR A 1 125 ? -41.971 7.734 -25.558 1.00 53.03 125 TYR A N 1
ATOM 1022 C CA . TYR A 1 125 ? -42.963 8.623 -26.143 1.00 53.03 125 TYR A CA 1
ATOM 1023 C C . TYR A 1 125 ? -43.118 8.215 -27.609 1.00 53.03 125 TYR A C 1
ATOM 1025 O O . TYR A 1 125 ? -42.308 8.601 -28.453 1.00 53.03 125 TYR A O 1
ATOM 1033 N N . GLN A 1 126 ? -44.122 7.370 -27.871 1.00 42.91 126 GLN A N 1
ATOM 1034 C CA . GLN A 1 126 ? -44.677 7.169 -29.212 1.00 42.91 126 GLN A CA 1
ATOM 1035 C C . GLN A 1 126 ? -45.309 8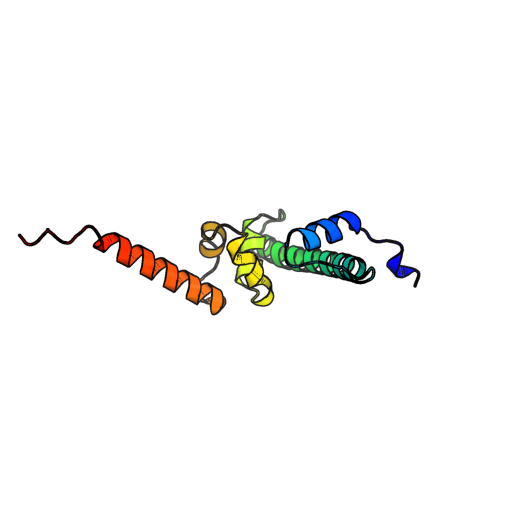.458 -29.737 1.00 42.91 126 GLN A C 1
ATOM 1037 O O . GLN A 1 126 ? -45.966 9.164 -28.934 1.00 42.91 126 GLN A O 1
#

InterPro domains:
  IPR003958 Transcription factor CBF/NF-Y/archaeal histone domain [PF00808] (8-71)
  IPR009072 Histone-fold [G3DSA:1.10.20.10] (1-86)
  IPR009072 Histone-fold [SSF47113] (7-88)
  IPR050568 Transcription/DNA replication regulator [PTHR10252] (3-96)

Secondary structure (DSSP, 8-state):
-GGGS--SS-HHHHHHHHTTSTT-----THHHHHHHHHHHHHHHHHHHHHHHHHHHTT-SS--HHHHHHHHHT-GGGGGGTTTS-HHHHHSSS-GGGS-HHHHHHHHHHHHHHHHHHHTT------